Protein AF-A0A183H9B2-F1 (afdb_monomer)

Radius of gyration: 25.01 Å; Cα contacts (8 Å, |Δi|>4): 72; chains: 1; bounding box: 40×41×77 Å

Foldseek 3Di:
DDDDDDDDDDPPPPPDPPPDPPPPPPPVQDDKDWDDQDPQGTWIFHQDPVPRDTDTDGDGPPQVVDPVSVVVVVVVCVVLPPDDDPPHDHDD

Sequence (92 aa):
MASVAHSSQAILTAVQPFYRPPNVEQHDTQPDRPIGYGAFGVVWSVTDPRSGKRVALKKMPNVFQNLASCKRVFREIRMLSSFRHDNVSIFH

Nearest PDB structures (foldseek):
  6sou-assembly1_A  TM=8.183E-01  e=1.697E-03  Mus musculus
  5dey-assembly2_B  TM=7.542E-01  e=1.984E-02  Homo sapiens
  8guw-assembly1_B  TM=6.860E-01  e=2.171E-01  Homo sapiens
  2kol-assembly1_A  TM=3.164E-01  e=8.763E-01  Homo sapiens
  3hp3-assembly4_G  TM=3.018E-01  e=2.712E+00  Homo sapiens

Structure (mmCIF, N/CA/C/O backbone):
data_AF-A0A183H9B2-F1
#
_entry.id   AF-A0A183H9B2-F1
#
loop_
_atom_site.group_PDB
_atom_site.id
_atom_site.type_symbol
_atom_site.label_atom_id
_atom_site.label_alt_id
_atom_site.label_comp_id
_atom_site.label_asym_id
_atom_site.label_entity_id
_atom_site.label_seq_id
_atom_site.pdbx_PDB_ins_code
_atom_site.Cartn_x
_atom_site.Cartn_y
_atom_site.Cartn_z
_atom_site.occupancy
_atom_site.B_iso_or_equiv
_atom_site.auth_seq_id
_atom_site.auth_comp_id
_atom_site.auth_asym_id
_atom_site.auth_atom_id
_atom_site.pdbx_PDB_model_num
ATOM 1 N N . MET A 1 1 ? 23.727 22.647 63.999 1.00 37.38 1 MET A N 1
ATOM 2 C CA . MET A 1 1 ? 22.695 21.937 63.214 1.00 37.38 1 MET A CA 1
ATOM 3 C C . MET A 1 1 ? 21.531 22.920 63.041 1.00 37.38 1 MET A C 1
ATOM 5 O O . MET A 1 1 ? 20.761 23.069 63.973 1.00 37.38 1 MET A O 1
ATOM 9 N N . ALA A 1 2 ? 21.606 23.905 62.133 1.00 30.44 2 ALA A N 1
ATOM 10 C CA . ALA A 1 2 ? 21.138 23.862 60.731 1.00 30.44 2 ALA A CA 1
ATOM 11 C C . ALA A 1 2 ? 19.679 23.369 60.611 1.00 30.44 2 ALA A C 1
ATOM 13 O O . ALA A 1 2 ? 19.371 22.326 61.164 1.00 30.44 2 ALA A O 1
ATOM 14 N N . SER A 1 3 ? 18.739 23.972 59.885 1.00 30.70 3 SER A N 1
ATOM 15 C CA . SER A 1 3 ? 18.624 25.233 59.144 1.00 30.70 3 SER A CA 1
ATOM 16 C C . SER A 1 3 ? 17.154 25.315 58.694 1.00 30.70 3 SER A C 1
ATOM 18 O O . SER A 1 3 ? 16.623 24.323 58.208 1.00 30.70 3 SER A O 1
ATOM 20 N N . VAL A 1 4 ? 16.527 26.475 58.896 1.00 32.62 4 VAL A N 1
ATOM 21 C CA . VAL A 1 4 ? 15.551 27.158 58.024 1.00 32.62 4 VAL A CA 1
ATOM 22 C C . VAL A 1 4 ? 14.499 26.314 57.276 1.00 32.62 4 VAL A C 1
ATOM 24 O O . VAL A 1 4 ? 14.788 25.601 56.318 1.00 32.62 4 VAL A O 1
ATOM 27 N N . ALA A 1 5 ? 13.235 26.556 57.637 1.00 40.84 5 ALA A N 1
ATOM 28 C CA . ALA A 1 5 ? 12.051 26.226 56.852 1.00 40.84 5 ALA A CA 1
ATOM 29 C C . ALA A 1 5 ? 12.175 26.737 55.404 1.00 40.84 5 ALA A C 1
ATOM 31 O O . ALA A 1 5 ? 12.381 27.930 55.178 1.00 40.84 5 ALA A O 1
ATOM 32 N N . HIS A 1 6 ? 12.037 25.836 54.432 1.00 36.25 6 HIS A N 1
ATOM 33 C CA . HIS A 1 6 ? 11.856 26.176 53.025 1.00 36.25 6 HIS A CA 1
ATOM 34 C C . HIS A 1 6 ? 10.510 25.655 52.524 1.00 36.25 6 HIS A C 1
ATOM 36 O O . HIS A 1 6 ? 10.084 24.533 52.783 1.00 36.25 6 HIS A O 1
ATOM 42 N N . SER A 1 7 ? 9.858 26.573 51.834 1.00 41.81 7 SER A N 1
ATOM 43 C CA . SER A 1 7 ? 8.556 26.571 51.198 1.00 41.81 7 SER A CA 1
ATOM 44 C C . SER A 1 7 ? 8.434 25.649 49.979 1.00 41.81 7 SER A C 1
ATOM 46 O O . SER A 1 7 ? 9.357 25.590 49.173 1.00 41.81 7 SER A O 1
ATOM 48 N N . SER A 1 8 ? 7.207 25.150 49.779 1.00 50.31 8 SER A N 1
ATOM 49 C CA . SER A 1 8 ? 6.535 24.936 48.482 1.00 50.31 8 SER A CA 1
ATOM 50 C C . SER A 1 8 ? 7.012 23.793 47.568 1.00 50.31 8 SER A C 1
ATOM 52 O O . SER A 1 8 ? 8.199 23.566 47.403 1.00 50.31 8 SER A O 1
ATOM 54 N N . GLN A 1 9 ? 6.036 23.182 46.870 1.00 45.75 9 GLN A N 1
ATOM 55 C CA . GLN A 1 9 ? 6.154 22.257 45.713 1.00 45.75 9 GLN A CA 1
ATOM 56 C C . GLN A 1 9 ? 6.045 20.734 45.956 1.00 45.75 9 GLN A C 1
ATOM 58 O O . GLN A 1 9 ? 6.759 19.968 45.322 1.00 45.75 9 GLN A O 1
ATOM 63 N N . ALA A 1 10 ? 5.112 20.248 46.788 1.00 41.38 10 ALA A N 1
ATOM 64 C CA . ALA A 1 10 ? 4.817 18.799 46.838 1.00 41.38 10 ALA A CA 1
ATOM 65 C C . ALA A 1 10 ? 3.369 18.406 46.483 1.00 41.38 10 ALA A C 1
ATOM 67 O O . ALA A 1 10 ? 3.110 17.247 46.173 1.00 41.38 10 ALA A O 1
ATOM 68 N N . ILE A 1 11 ? 2.414 19.345 46.486 1.00 48.03 11 ILE A N 1
ATOM 69 C CA . ILE A 1 11 ? 0.979 19.004 46.390 1.00 48.03 11 ILE A CA 1
ATOM 70 C C . ILE A 1 11 ? 0.466 18.947 44.932 1.00 48.03 11 ILE A C 1
ATOM 72 O O . ILE A 1 11 ? -0.616 18.430 44.685 1.00 48.03 11 ILE A O 1
ATOM 76 N N . LEU A 1 12 ? 1.244 19.388 43.933 1.00 47.16 12 LEU A N 1
ATOM 77 C CA . LEU A 1 12 ? 0.782 19.452 42.531 1.00 47.16 12 LEU A CA 1
ATOM 78 C C . LEU A 1 12 ? 1.369 18.387 41.589 1.00 47.16 12 LEU A C 1
ATOM 80 O O . LEU A 1 12 ? 0.965 18.322 40.433 1.00 47.16 12 LEU A O 1
ATOM 84 N N . THR A 1 13 ? 2.279 17.526 42.050 1.00 44.16 13 THR A N 1
ATOM 85 C CA . THR A 1 13 ? 2.995 16.579 41.164 1.00 44.16 13 THR A CA 1
ATOM 86 C C . THR A 1 13 ? 2.501 15.132 41.279 1.00 44.16 13 THR A C 1
ATOM 88 O O . THR A 1 13 ? 2.892 14.284 40.485 1.00 44.16 13 THR A O 1
ATOM 91 N N . ALA A 1 14 ? 1.616 14.834 42.234 1.00 42.88 14 ALA A N 1
ATOM 92 C CA . ALA A 1 14 ? 1.117 13.476 42.481 1.00 42.88 14 ALA A CA 1
ATOM 93 C C . ALA A 1 14 ? -0.345 13.256 42.046 1.00 42.88 14 ALA A C 1
ATOM 95 O O . ALA A 1 14 ? -0.956 12.249 42.410 1.00 42.88 14 ALA A O 1
ATOM 96 N N . VAL A 1 15 ? -0.914 14.160 41.237 1.00 44.03 15 VAL A N 1
ATOM 97 C CA . VAL A 1 15 ? -2.179 13.904 40.531 1.00 44.03 15 VAL A CA 1
ATOM 98 C C . VAL A 1 15 ? -1.881 12.978 39.352 1.00 44.03 15 VAL A C 1
ATOM 100 O O . VAL A 1 15 ? -1.654 13.401 38.227 1.00 44.03 15 VAL A O 1
ATOM 103 N N . GLN A 1 16 ? -1.779 11.696 39.696 1.00 43.44 16 GLN A N 1
ATOM 104 C CA . GLN A 1 16 ? -2.181 10.519 38.931 1.00 43.44 16 GLN A CA 1
ATOM 105 C C . GLN A 1 16 ? -2.274 10.702 37.398 1.00 43.44 16 GLN A C 1
ATOM 107 O O . GLN A 1 16 ? -3.220 11.336 36.927 1.00 43.44 16 GLN A O 1
ATOM 112 N N . PRO A 1 17 ? -1.451 10.006 36.585 1.00 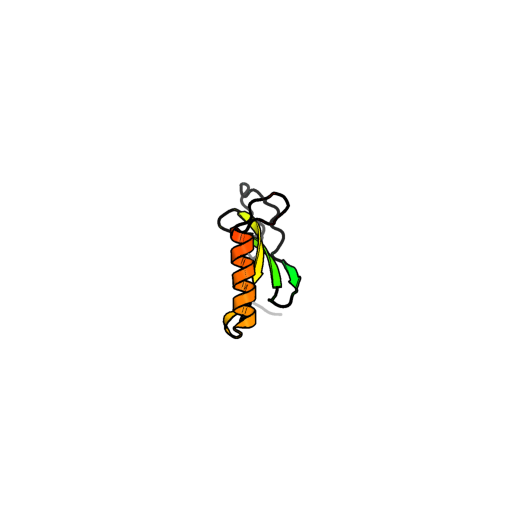48.12 17 PRO A N 1
ATOM 113 C CA . PRO A 1 17 ? -1.668 9.881 35.135 1.00 48.12 17 PRO A CA 1
ATOM 114 C C . PRO A 1 17 ? -2.929 9.056 34.768 1.00 48.12 17 PRO A C 1
ATOM 116 O O . PRO A 1 17 ? -3.059 8.579 33.645 1.00 48.12 17 PRO A O 1
ATOM 119 N N . PHE A 1 18 ? -3.864 8.870 35.708 1.00 50.16 18 PHE A N 1
ATOM 120 C CA . PHE A 1 18 ? -4.960 7.900 35.666 1.00 50.16 18 PHE A CA 1
ATOM 121 C C . PHE A 1 18 ? -6.367 8.508 35.751 1.00 50.16 18 PHE A C 1
ATOM 123 O O . PHE A 1 18 ? -7.328 7.782 36.005 1.00 50.16 18 PHE A O 1
ATOM 130 N N . TYR A 1 19 ? -6.550 9.803 35.478 1.00 46.53 19 TYR A N 1
ATOM 131 C CA . TYR A 1 19 ? -7.901 10.295 35.190 1.00 46.53 19 TYR A CA 1
ATOM 132 C C . TYR A 1 19 ? -8.281 9.952 33.740 1.00 46.53 19 TYR A C 1
ATOM 134 O O . TYR A 1 19 ? -8.116 10.756 32.825 1.00 46.53 19 TYR A O 1
ATOM 142 N N . ARG A 1 20 ? -8.757 8.718 33.521 1.00 55.03 20 ARG A N 1
ATOM 143 C CA . ARG A 1 20 ? -9.406 8.303 32.270 1.00 55.03 20 ARG A CA 1
ATOM 144 C C . ARG A 1 20 ? -10.911 8.579 32.399 1.00 55.03 20 ARG A C 1
ATOM 146 O O . ARG A 1 20 ? -11.538 7.982 33.272 1.00 55.03 20 ARG A O 1
ATOM 153 N N . PRO A 1 21 ? -11.511 9.461 31.579 1.00 55.06 21 PRO A N 1
ATOM 154 C CA . PRO A 1 21 ? -12.945 9.721 31.649 1.00 55.06 21 PRO A CA 1
ATOM 155 C C . PRO A 1 21 ? -13.751 8.450 31.297 1.00 5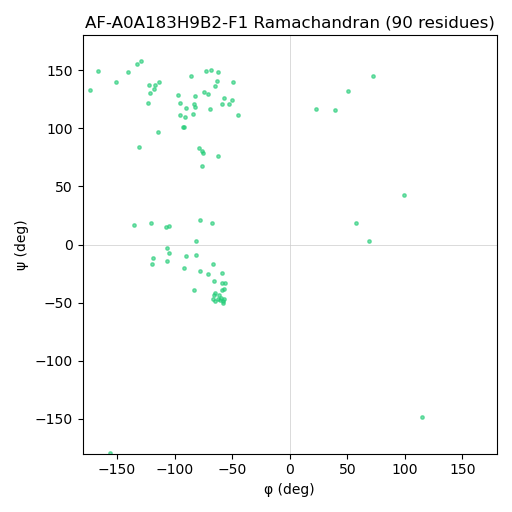5.06 21 PRO A C 1
ATOM 157 O O . PRO A 1 21 ? -13.371 7.730 30.369 1.00 55.06 21 PRO A O 1
ATOM 160 N N . PRO A 1 22 ? -14.870 8.170 31.993 1.00 53.22 22 PRO A N 1
ATOM 161 C CA . PRO A 1 22 ? -15.567 6.878 31.964 1.00 53.22 22 PRO A CA 1
ATOM 162 C C . PRO A 1 22 ? -16.438 6.630 30.716 1.00 53.22 22 PRO A C 1
ATOM 164 O O . PRO A 1 22 ? -17.333 5.798 30.762 1.00 53.22 22 PRO A O 1
ATOM 167 N N . ASN A 1 23 ? -16.191 7.322 29.598 1.00 50.44 23 ASN A N 1
ATOM 168 C CA . ASN A 1 23 ? -17.007 7.213 28.377 1.00 50.44 23 ASN A CA 1
ATOM 169 C C . ASN A 1 23 ? -16.194 7.096 27.078 1.00 50.44 23 ASN A C 1
ATOM 171 O O . ASN A 1 23 ? -16.722 7.307 25.990 1.00 50.44 23 ASN A O 1
ATOM 175 N N . VAL A 1 24 ? -14.906 6.758 27.168 1.00 54.72 24 VAL A N 1
ATOM 176 C CA . VAL A 1 24 ? -14.151 6.342 25.983 1.00 54.72 24 VAL A CA 1
ATOM 177 C C . VAL A 1 24 ? -14.283 4.835 25.909 1.00 54.72 24 VAL A C 1
ATOM 179 O O . VAL A 1 24 ? -13.612 4.135 26.669 1.00 54.72 24 VAL A O 1
ATOM 182 N N . GLU A 1 25 ? -15.164 4.345 25.034 1.00 52.44 25 GLU A N 1
ATOM 183 C CA . GLU A 1 25 ? -15.157 2.944 24.622 1.00 52.44 25 GLU A CA 1
ATOM 184 C C . GLU A 1 25 ? -13.707 2.566 24.349 1.00 52.44 25 GLU A C 1
ATOM 186 O O . GLU A 1 25 ? -13.035 3.117 23.473 1.00 52.44 25 GLU A O 1
ATOM 191 N N . GLN A 1 26 ? -13.184 1.702 25.209 1.00 50.34 26 GLN A N 1
ATOM 192 C CA . GLN A 1 26 ? -11.808 1.263 25.189 1.00 50.34 26 GLN A CA 1
ATOM 193 C C . GLN A 1 26 ? -11.699 0.260 24.046 1.00 50.34 26 GLN A C 1
ATOM 195 O O . GLN A 1 26 ? -11.555 -0.937 24.265 1.00 50.34 26 GLN A O 1
ATOM 200 N N . HIS A 1 27 ? -11.842 0.750 22.812 1.00 58.22 27 HIS A N 1
ATOM 201 C CA . HIS A 1 27 ? -11.451 0.002 21.639 1.00 58.22 27 HIS A CA 1
ATOM 202 C C . HIS A 1 27 ? -10.007 -0.401 21.891 1.00 58.22 27 HIS A C 1
ATOM 204 O O . HIS A 1 27 ? -9.159 0.446 22.168 1.00 58.22 27 HIS A O 1
ATOM 210 N N . ASP A 1 28 ? -9.767 -1.705 21.890 1.00 55.72 28 ASP A N 1
ATOM 211 C CA . ASP A 1 28 ? -8.474 -2.333 22.101 1.00 55.72 28 ASP A CA 1
ATOM 212 C C . ASP A 1 28 ? -7.506 -1.898 20.983 1.00 55.72 28 ASP A C 1
ATOM 214 O O . ASP A 1 28 ? -7.267 -2.592 19.988 1.00 55.72 28 ASP A O 1
ATOM 218 N N . THR A 1 29 ? -7.006 -0.664 21.069 1.00 64.00 29 THR A N 1
ATOM 219 C CA . THR A 1 29 ? -6.083 -0.067 20.112 1.00 64.00 29 THR A CA 1
ATOM 220 C C . THR A 1 29 ? -4.718 -0.690 20.356 1.00 64.00 29 THR A C 1
ATOM 222 O O . THR A 1 29 ? -3.861 -0.093 21.003 1.00 64.00 29 THR A O 1
ATOM 225 N N . GLN A 1 30 ? -4.508 -1.919 19.864 1.00 76.00 30 GLN A N 1
ATOM 226 C CA . GLN A 1 30 ? -3.156 -2.474 19.753 1.00 76.00 30 GLN A CA 1
ATOM 227 C C . GLN A 1 30 ? -2.270 -1.431 19.064 1.00 76.00 30 GLN A C 1
ATOM 229 O O . GLN A 1 30 ? -2.732 -0.797 18.107 1.00 76.00 30 GLN A O 1
ATOM 234 N N . PRO A 1 31 ? -1.025 -1.268 19.527 1.00 85.62 31 PRO A N 1
ATOM 235 C CA . PRO A 1 31 ? -0.115 -0.289 18.967 1.00 85.62 31 PRO A CA 1
ATOM 236 C C . PRO A 1 31 ? 0.182 -0.595 17.501 1.00 85.62 31 PRO A C 1
ATOM 238 O O . PRO A 1 31 ? 0.228 -1.763 17.086 1.00 85.62 31 PRO A O 1
ATOM 241 N N . ASP A 1 32 ? 0.417 0.471 16.739 1.00 93.06 32 ASP A N 1
ATOM 242 C CA . ASP A 1 32 ? 0.864 0.378 15.359 1.00 93.06 32 ASP A CA 1
ATOM 243 C C . ASP A 1 32 ? 2.166 -0.423 15.298 1.00 93.06 32 ASP A C 1
ATOM 245 O O . ASP A 1 32 ? 3.138 -0.131 16.000 1.00 93.06 32 ASP A O 1
ATOM 249 N N . ARG A 1 33 ? 2.180 -1.462 14.463 1.00 93.75 33 ARG A N 1
ATOM 250 C CA . ARG A 1 33 ? 3.331 -2.362 14.345 1.00 93.75 33 ARG A CA 1
ATOM 251 C C . ARG A 1 33 ? 3.587 -2.779 12.903 1.00 93.75 33 ARG A C 1
ATOM 253 O O . ARG A 1 33 ? 2.630 -2.934 12.137 1.00 93.75 33 ARG A O 1
ATOM 260 N N . PRO A 1 34 ? 4.849 -3.023 12.521 1.00 95.56 34 PRO A N 1
ATOM 261 C CA . PRO A 1 34 ? 5.149 -3.658 11.249 1.00 95.56 34 PRO A CA 1
ATOM 262 C C . PRO A 1 34 ? 4.610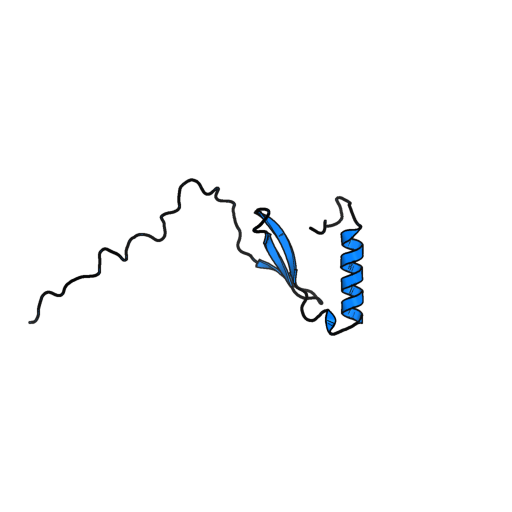 -5.096 11.249 1.00 95.56 34 PRO A C 1
ATOM 264 O O . PRO A 1 34 ? 4.752 -5.828 12.226 1.00 95.56 34 PRO A O 1
ATOM 267 N N . ILE A 1 35 ? 3.981 -5.492 10.146 1.00 95.88 35 ILE A N 1
ATOM 268 C CA . ILE A 1 35 ? 3.428 -6.838 9.930 1.00 95.88 35 ILE A CA 1
ATOM 269 C C . ILE A 1 35 ? 4.075 -7.564 8.748 1.00 95.88 35 ILE A C 1
ATOM 271 O O . ILE A 1 35 ? 3.879 -8.764 8.590 1.00 95.88 35 ILE A O 1
ATOM 275 N N . GLY A 1 36 ? 4.850 -6.866 7.915 1.00 94.56 36 GLY A N 1
ATOM 276 C CA . GLY A 1 36 ? 5.535 -7.493 6.790 1.00 94.56 36 GLY A CA 1
ATOM 277 C C . GLY A 1 36 ? 6.608 -6.614 6.165 1.00 94.56 36 GLY A C 1
ATOM 278 O O . GLY A 1 36 ? 6.485 -5.391 6.125 1.00 94.56 36 GLY A O 1
ATOM 279 N N . TYR A 1 37 ? 7.644 -7.260 5.637 1.00 94.25 37 TYR A N 1
ATOM 280 C CA . TYR A 1 37 ? 8.770 -6.627 4.956 1.00 94.25 37 TYR A CA 1
ATOM 281 C C . TYR A 1 37 ? 8.879 -7.193 3.543 1.00 94.25 37 TYR A C 1
ATOM 283 O O . TYR A 1 37 ? 8.746 -8.398 3.340 1.00 94.25 37 TYR A O 1
ATOM 291 N N . GLY A 1 38 ? 9.119 -6.335 2.555 1.00 86.69 38 GLY A N 1
ATOM 292 C CA . GLY A 1 38 ? 9.266 -6.769 1.172 1.00 86.69 38 GLY A CA 1
ATOM 293 C C . GLY A 1 38 ? 10.069 -5.801 0.316 1.00 86.69 38 GLY A C 1
ATOM 294 O O . GLY A 1 38 ? 10.506 -4.744 0.765 1.00 86.69 38 GLY A O 1
ATOM 295 N N . ALA A 1 39 ? 10.220 -6.155 -0.962 1.00 81.38 39 ALA A N 1
ATOM 296 C CA . ALA A 1 39 ? 11.036 -5.405 -1.921 1.00 81.38 39 ALA A CA 1
ATOM 297 C C . ALA A 1 39 ? 10.598 -3.938 -2.113 1.00 81.38 39 ALA A C 1
ATOM 299 O O . ALA A 1 39 ? 11.405 -3.102 -2.502 1.00 81.38 39 ALA A O 1
ATOM 300 N N . PHE A 1 40 ? 9.329 -3.626 -1.836 1.00 84.62 40 PHE A N 1
ATOM 301 C CA . PHE A 1 40 ? 8.768 -2.278 -1.952 1.00 84.62 40 PHE A CA 1
ATOM 302 C C . PHE A 1 40 ? 8.563 -1.597 -0.598 1.00 84.62 40 PHE A C 1
ATOM 304 O O . PHE A 1 40 ? 7.828 -0.626 -0.543 1.00 84.62 40 PHE A O 1
ATOM 311 N N . GLY A 1 41 ? 9.170 -2.083 0.489 1.00 88.88 41 GLY A N 1
ATOM 312 C CA . GLY A 1 41 ? 9.098 -1.451 1.807 1.00 88.88 41 GLY A CA 1
ATOM 313 C C . GLY A 1 41 ? 8.372 -2.290 2.855 1.00 88.88 41 GLY A C 1
ATOM 314 O O . GLY A 1 41 ? 8.447 -3.519 2.849 1.00 88.88 41 GLY A O 1
ATOM 315 N N . VAL A 1 42 ? 7.707 -1.609 3.789 1.00 94.50 42 VAL A N 1
ATOM 316 C CA . VAL A 1 42 ? 7.148 -2.219 5.005 1.00 94.50 42 VAL A CA 1
ATOM 317 C C . VAL A 1 42 ? 5.633 -2.071 5.014 1.00 94.50 42 VAL A C 1
ATOM 319 O O . VAL A 1 42 ? 5.098 -1.007 4.690 1.00 94.50 42 VAL A O 1
ATOM 322 N N . VAL A 1 43 ? 4.951 -3.141 5.407 1.00 95.38 43 VAL A N 1
ATOM 323 C CA . VAL A 1 43 ? 3.519 -3.157 5.691 1.00 95.38 43 VAL A CA 1
ATOM 324 C C . VAL A 1 43 ? 3.326 -3.002 7.193 1.00 95.38 43 VAL A C 1
ATOM 326 O O . VAL A 1 43 ? 3.924 -3.742 7.971 1.00 95.38 43 VAL A O 1
ATOM 329 N N . TRP A 1 44 ? 2.489 -2.054 7.593 1.00 95.62 44 TRP A N 1
ATOM 330 C CA . TRP A 1 44 ? 2.148 -1.762 8.980 1.00 95.62 44 TRP A CA 1
ATOM 331 C C . TRP A 1 44 ? 0.685 -2.093 9.249 1.00 95.62 44 TRP A C 1
ATOM 333 O O . TRP A 1 44 ? -0.170 -1.808 8.418 1.00 95.62 44 TRP A O 1
ATOM 343 N N . SER A 1 45 ? 0.389 -2.665 10.411 1.00 94.75 45 SER A N 1
ATOM 344 C CA . SER A 1 45 ? -0.968 -2.689 10.953 1.00 94.75 45 SER A CA 1
ATOM 345 C C . SER A 1 45 ? -1.187 -1.376 11.686 1.00 94.75 45 SER A C 1
ATOM 347 O O . SER A 1 45 ? -0.545 -1.163 12.713 1.00 94.75 45 SER A O 1
ATOM 349 N N . VAL A 1 46 ? -2.072 -0.526 11.167 1.00 94.38 46 VAL A N 1
ATOM 350 C CA . VAL A 1 46 ? -2.380 0.793 11.739 1.00 94.38 46 VAL A CA 1
ATOM 351 C C . VAL A 1 46 ? -3.879 0.978 11.918 1.00 94.38 46 VAL A C 1
ATOM 353 O O . VAL A 1 46 ? -4.672 0.309 11.254 1.00 94.38 46 VAL A O 1
ATOM 356 N N . THR A 1 47 ? -4.276 1.885 12.805 1.00 92.75 47 THR A N 1
ATOM 357 C CA . THR A 1 47 ? -5.684 2.291 12.947 1.00 92.75 47 THR A CA 1
ATOM 358 C C . THR A 1 47 ? -5.934 3.548 12.121 1.00 92.75 47 THR A C 1
ATOM 360 O O . THR A 1 47 ? -5.280 4.565 12.340 1.00 92.75 47 THR A O 1
ATOM 363 N N . ASP A 1 48 ? -6.867 3.500 11.169 1.00 90.38 48 ASP A N 1
ATOM 364 C CA . ASP A 1 48 ? -7.281 4.692 10.427 1.00 90.38 48 ASP A CA 1
ATOM 365 C C . ASP A 1 48 ? -8.056 5.636 11.366 1.00 90.38 48 ASP A C 1
ATOM 367 O O . ASP A 1 48 ? -9.135 5.264 11.835 1.00 90.38 48 ASP A O 1
ATOM 371 N N . PRO A 1 49 ? -7.561 6.859 11.638 1.00 87.50 49 PRO A N 1
ATOM 372 C CA . PRO A 1 49 ? -8.205 7.781 12.572 1.00 87.50 49 PRO A CA 1
ATOM 373 C C . PRO A 1 49 ? -9.567 8.286 12.081 1.00 87.50 49 PRO A C 1
ATOM 375 O O . PRO A 1 49 ? -10.337 8.817 12.875 1.00 87.50 49 PRO A O 1
ATOM 378 N N . ARG A 1 50 ? -9.875 8.153 10.783 1.00 90.00 50 ARG A N 1
ATOM 379 C CA . ARG A 1 50 ? -11.147 8.607 10.201 1.00 90.00 50 ARG A CA 1
ATOM 380 C C . ARG A 1 50 ? -12.260 7.586 10.392 1.00 90.00 50 ARG A C 1
ATOM 382 O O . ARG A 1 50 ? -13.400 7.969 10.627 1.00 90.00 50 ARG A O 1
ATOM 389 N N . SER A 1 51 ? -11.936 6.302 10.251 1.00 88.56 51 SER A N 1
ATOM 390 C CA . SER A 1 51 ? -12.910 5.206 10.321 1.00 88.56 51 SER A CA 1
ATOM 391 C C . SER A 1 51 ? -12.837 4.388 11.611 1.00 88.56 51 SER A C 1
ATOM 393 O O . SER A 1 51 ? -13.733 3.587 11.864 1.00 88.56 51 SER A O 1
ATOM 395 N N . GLY A 1 52 ? -11.769 4.534 12.400 1.00 87.19 52 GLY A N 1
ATOM 396 C CA . GLY A 1 52 ? -11.483 3.700 13.570 1.00 87.19 52 GLY A CA 1
ATOM 397 C C . GLY A 1 52 ? -11.108 2.252 13.226 1.00 87.19 52 GLY A C 1
ATOM 398 O O . GLY A 1 52 ? -10.908 1.436 14.124 1.00 87.19 52 GLY A O 1
ATOM 399 N N . LYS A 1 53 ? -11.014 1.899 11.937 1.00 90.50 53 LYS A N 1
ATOM 400 C CA . LYS A 1 53 ? -10.736 0.528 11.493 1.00 90.50 53 LYS A CA 1
ATOM 401 C C . LYS A 1 53 ? -9.239 0.256 11.451 1.00 90.50 53 LYS A C 1
ATOM 403 O O . LYS A 1 53 ? -8.448 1.111 11.055 1.00 90.50 53 LYS A O 1
ATOM 408 N N . ARG A 1 54 ? -8.850 -0.977 11.783 1.00 90.62 54 ARG A N 1
ATOM 409 C CA . ARG A 1 54 ? -7.492 -1.452 11.501 1.00 90.62 54 ARG A CA 1
ATOM 410 C C . ARG A 1 54 ? -7.316 -1.741 10.019 1.00 90.62 54 ARG A C 1
ATOM 412 O O . ARG A 1 54 ? -8.115 -2.465 9.431 1.00 90.62 54 ARG A O 1
ATOM 419 N N . VAL A 1 55 ? -6.233 -1.229 9.451 1.00 92.81 55 VAL A N 1
ATOM 420 C CA . VAL A 1 55 ? -5.865 -1.396 8.045 1.00 92.81 55 VAL A CA 1
ATOM 421 C C . VAL A 1 55 ? -4.393 -1.784 7.911 1.00 92.81 55 VAL A C 1
ATOM 423 O O . VAL A 1 55 ? -3.565 -1.489 8.775 1.00 92.81 55 VA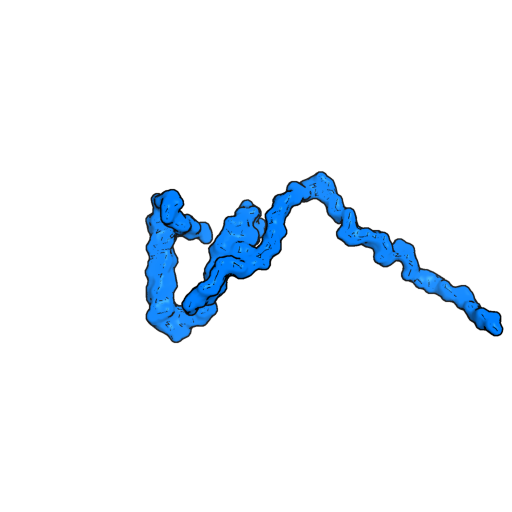L A O 1
ATOM 426 N N . ALA A 1 56 ? -4.063 -2.448 6.804 1.00 94.00 56 ALA A N 1
ATOM 427 C CA . ALA A 1 56 ? -2.686 -2.731 6.422 1.00 94.00 56 ALA A CA 1
ATOM 428 C C . ALA A 1 56 ? -2.145 -1.591 5.541 1.00 94.00 56 ALA A C 1
ATOM 430 O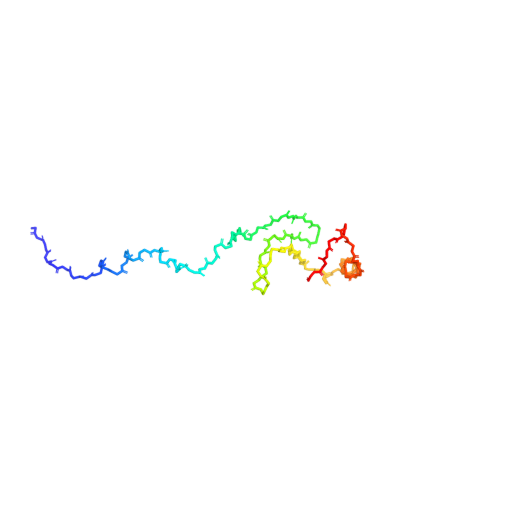 O . ALA A 1 56 ? -2.540 -1.445 4.386 1.00 94.00 56 ALA A O 1
ATOM 431 N N . LEU A 1 57 ? -1.220 -0.790 6.070 1.00 93.50 57 LEU A N 1
ATOM 432 C CA . LEU A 1 57 ? -0.577 0.317 5.367 1.00 93.50 57 LEU A CA 1
ATOM 433 C C . LEU A 1 57 ? 0.754 -0.133 4.754 1.00 93.50 57 LEU A C 1
ATOM 435 O O . LEU A 1 57 ? 1.728 -0.365 5.469 1.00 93.50 57 LEU A O 1
ATOM 439 N N . LYS A 1 58 ? 0.831 -0.210 3.423 1.00 93.12 58 LYS A N 1
ATOM 440 C CA . LYS A 1 58 ? 2.069 -0.530 2.693 1.00 93.12 58 LYS A CA 1
ATOM 441 C C . LYS A 1 58 ? 2.807 0.751 2.298 1.00 93.12 58 LYS A C 1
ATOM 443 O O . LYS A 1 58 ? 2.448 1.406 1.322 1.00 93.12 58 LYS A O 1
ATOM 448 N N . LYS A 1 59 ? 3.859 1.109 3.042 1.00 91.38 59 LYS A N 1
ATOM 449 C CA . LYS A 1 59 ? 4.707 2.275 2.737 1.00 91.38 59 LYS A CA 1
ATOM 450 C C . LYS A 1 59 ? 5.756 1.904 1.693 1.00 91.38 59 LYS A C 1
ATOM 452 O O . LYS A 1 59 ? 6.602 1.053 1.965 1.00 91.38 59 LYS A O 1
ATOM 457 N N . MET A 1 60 ? 5.742 2.596 0.550 1.00 91.50 60 MET A N 1
ATOM 458 C CA . MET A 1 60 ? 6.672 2.342 -0.552 1.00 91.50 60 MET A CA 1
ATOM 459 C C . MET A 1 60 ? 7.641 3.508 -0.812 1.00 91.50 60 MET A C 1
ATOM 461 O O . MET A 1 60 ? 7.281 4.462 -1.504 1.00 91.50 60 MET A O 1
ATOM 465 N N . PRO A 1 61 ? 8.875 3.472 -0.272 1.00 89.75 61 PRO A N 1
ATOM 466 C CA . PRO A 1 61 ? 9.860 4.521 -0.516 1.00 89.75 61 PRO A CA 1
ATOM 467 C C . PRO A 1 61 ? 10.420 4.443 -1.944 1.00 89.75 61 PRO A C 1
ATOM 469 O O . PRO A 1 61 ? 10.553 3.363 -2.514 1.00 89.75 61 PRO A O 1
ATOM 472 N N . ASN A 1 62 ? 10.796 5.594 -2.508 1.00 89.44 62 ASN A N 1
ATOM 473 C CA . ASN A 1 62 ? 11.581 5.712 -3.747 1.00 89.44 62 ASN A CA 1
ATOM 474 C C . ASN A 1 62 ? 10.987 5.037 -5.002 1.00 89.44 62 ASN A C 1
ATOM 476 O O . ASN A 1 62 ? 11.698 4.837 -5.985 1.00 89.44 62 ASN A O 1
ATOM 480 N N . VAL A 1 63 ? 9.686 4.729 -5.021 1.00 91.12 63 VAL A N 1
ATOM 481 C CA . VAL A 1 63 ? 9.026 4.049 -6.156 1.00 91.12 63 VAL A CA 1
ATOM 482 C C . VAL A 1 63 ? 9.200 4.800 -7.476 1.00 91.12 63 VAL A C 1
ATOM 484 O O . VAL A 1 63 ? 9.322 4.175 -8.527 1.00 91.12 63 VAL A O 1
ATOM 487 N N . PHE A 1 64 ? 9.254 6.130 -7.424 1.00 90.94 64 PHE A N 1
ATOM 488 C CA . PHE A 1 64 ? 9.365 6.982 -8.608 1.00 90.94 64 PHE A CA 1
ATOM 489 C C . PHE A 1 64 ? 10.792 7.125 -9.150 1.00 90.94 64 PHE A C 1
ATOM 491 O O . PHE A 1 64 ? 10.964 7.656 -10.240 1.00 90.94 64 PHE A O 1
ATOM 498 N N . GLN A 1 65 ? 11.812 6.636 -8.436 1.00 92.56 65 GLN A N 1
ATOM 499 C CA . GLN A 1 65 ? 13.205 6.728 -8.895 1.00 92.56 65 GLN A CA 1
ATOM 500 C C . GLN A 1 65 ? 13.544 5.687 -9.972 1.00 92.56 65 GLN A C 1
ATOM 502 O O . GLN A 1 65 ? 14.469 5.886 -10.752 1.00 92.56 65 GLN A O 1
ATOM 507 N N . ASN A 1 66 ? 12.796 4.581 -10.038 1.00 91.50 66 ASN A N 1
ATOM 508 C CA . ASN A 1 66 ? 12.990 3.531 -11.035 1.00 91.50 66 ASN A CA 1
ATOM 509 C C . ASN A 1 66 ? 11.698 3.297 -11.823 1.00 91.50 66 ASN A C 1
ATOM 511 O O . ASN A 1 66 ? 10.673 2.904 -11.260 1.00 91.50 66 ASN A O 1
ATOM 515 N N . LEU A 1 67 ? 11.767 3.451 -13.148 1.00 94.75 67 LEU A N 1
ATOM 516 C CA . LEU A 1 67 ? 10.631 3.240 -14.046 1.00 94.75 67 LEU A CA 1
ATOM 517 C C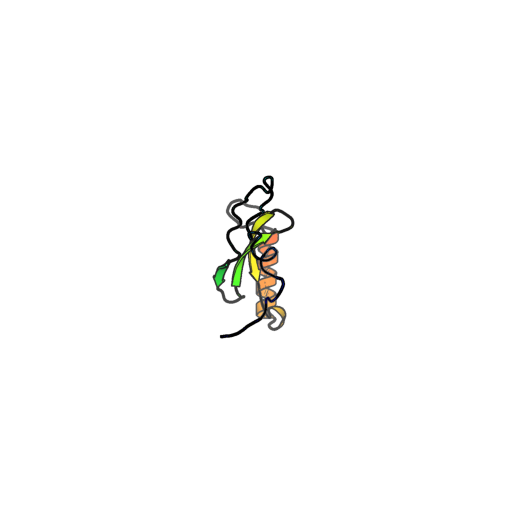 . LEU A 1 67 ? 10.039 1.828 -13.924 1.00 94.75 67 LEU A C 1
ATOM 519 O O . LEU A 1 67 ? 8.819 1.669 -13.968 1.00 94.75 67 LEU A O 1
ATOM 523 N N . ALA A 1 68 ? 10.876 0.801 -13.747 1.00 93.56 68 ALA A N 1
ATOM 524 C CA . ALA A 1 68 ? 10.402 -0.574 -13.599 1.00 93.56 68 ALA A CA 1
ATOM 525 C C . ALA A 1 68 ? 9.596 -0.761 -12.300 1.00 93.56 68 ALA A C 1
ATOM 527 O O . ALA A 1 68 ? 8.517 -1.361 -12.322 1.00 93.56 68 ALA A O 1
ATOM 528 N N . SER A 1 69 ? 10.077 -0.195 -11.188 1.00 92.44 69 SER A N 1
ATOM 529 C CA . SER A 1 69 ? 9.371 -0.186 -9.901 1.00 92.44 69 SER A CA 1
ATOM 530 C C . SER A 1 69 ? 8.049 0.570 -9.993 1.00 92.44 69 SER A C 1
ATOM 532 O O . SER A 1 69 ? 7.017 0.041 -9.587 1.00 92.44 69 SER A O 1
ATOM 534 N N . CYS A 1 70 ? 8.056 1.758 -10.602 1.00 94.69 70 CYS A N 1
ATOM 535 C CA . CYS A 1 70 ? 6.857 2.565 -10.813 1.00 94.69 70 CYS A CA 1
ATOM 536 C C . CYS A 1 70 ? 5.795 1.807 -11.627 1.00 94.69 70 CYS A C 1
ATOM 538 O O . CYS A 1 70 ? 4.653 1.680 -11.186 1.00 94.69 70 CYS A O 1
ATOM 540 N N . LYS A 1 71 ? 6.177 1.195 -12.760 1.00 95.75 71 LYS A N 1
ATOM 541 C CA . LYS A 1 71 ? 5.268 0.361 -13.571 1.00 95.75 71 LYS A CA 1
ATOM 542 C C . LYS A 1 71 ? 4.701 -0.821 -12.781 1.00 95.75 71 LYS A C 1
ATOM 544 O O . LYS A 1 71 ? 3.527 -1.157 -12.938 1.00 95.75 71 LYS A O 1
ATOM 549 N N . ARG A 1 72 ? 5.515 -1.461 -11.934 1.00 94.00 72 ARG A N 1
ATOM 550 C CA . ARG A 1 72 ? 5.077 -2.588 -11.099 1.00 94.00 72 ARG A CA 1
ATOM 551 C C . ARG A 1 72 ? 4.057 -2.155 -10.048 1.00 94.00 72 ARG A C 1
ATOM 553 O O . ARG A 1 72 ? 3.019 -2.802 -9.941 1.00 94.00 72 ARG A O 1
ATOM 560 N N . VAL A 1 73 ? 4.316 -1.056 -9.341 1.00 92.94 73 VAL A N 1
ATOM 561 C CA . VAL A 1 73 ? 3.393 -0.495 -8.341 1.00 92.94 73 VAL A CA 1
ATOM 562 C C . VAL A 1 73 ? 2.105 -0.004 -8.996 1.00 92.94 73 VAL A C 1
ATOM 564 O O . VAL A 1 73 ? 1.020 -0.293 -8.502 1.00 92.94 73 VAL A O 1
ATOM 567 N N . PHE A 1 74 ? 2.198 0.658 -10.151 1.00 93.81 74 PHE A N 1
ATOM 568 C CA . PHE A 1 74 ? 1.024 1.085 -10.907 1.00 93.81 74 PHE A CA 1
ATOM 569 C C . PHE A 1 74 ? 0.119 -0.098 -11.261 1.00 93.81 74 PHE A C 1
ATOM 571 O O . PHE A 1 74 ? -1.088 -0.043 -11.033 1.00 93.81 74 PHE A O 1
ATOM 578 N N . ARG A 1 75 ? 0.697 -1.195 -11.765 1.00 94.31 75 ARG A N 1
ATOM 579 C CA . ARG A 1 75 ? -0.066 -2.405 -12.080 1.00 94.31 75 ARG A CA 1
ATOM 580 C C . ARG A 1 75 ? -0.731 -2.995 -10.834 1.00 94.31 75 ARG A C 1
ATOM 582 O O . ARG A 1 75 ? -1.897 -3.359 -10.909 1.00 94.31 75 ARG A O 1
ATOM 589 N N . GLU A 1 76 ? -0.024 -3.061 -9.706 1.00 91.62 76 GLU A N 1
ATOM 590 C CA . GLU A 1 76 ? -0.574 -3.543 -8.429 1.00 91.62 76 GLU A CA 1
ATOM 591 C C . GLU A 1 76 ? -1.789 -2.713 -7.992 1.00 91.62 76 GLU A C 1
ATOM 593 O O . GLU A 1 76 ? -2.858 -3.274 -7.766 1.00 91.62 76 GLU A O 1
ATOM 598 N N . ILE A 1 77 ? -1.668 -1.381 -7.986 1.00 91.81 77 ILE A N 1
ATOM 599 C CA . ILE A 1 77 ? -2.771 -0.475 -7.633 1.00 91.81 77 ILE A CA 1
ATOM 600 C C . ILE A 1 77 ? -3.952 -0.663 -8.586 1.00 91.81 77 ILE A C 1
ATOM 602 O O . ILE A 1 77 ? -5.086 -0.790 -8.132 1.00 91.81 77 ILE A O 1
ATOM 606 N N . ARG A 1 78 ? -3.716 -0.689 -9.905 1.00 92.88 78 ARG A N 1
ATOM 607 C CA . ARG A 1 78 ? -4.785 -0.858 -10.904 1.00 92.88 78 ARG A CA 1
ATOM 608 C C . ARG A 1 78 ? -5.536 -2.174 -10.727 1.00 92.88 78 ARG A C 1
ATOM 610 O O . ARG A 1 78 ? -6.759 -2.142 -10.713 1.00 92.88 78 ARG A O 1
ATOM 617 N N . MET A 1 79 ? -4.823 -3.285 -10.544 1.00 91.62 79 MET A N 1
ATOM 618 C CA . MET A 1 79 ? -5.441 -4.600 -10.347 1.00 91.62 79 MET A CA 1
ATOM 619 C C . MET A 1 79 ? -6.244 -4.655 -9.042 1.00 91.62 79 MET A C 1
ATOM 621 O O . MET A 1 79 ? -7.408 -5.045 -9.056 1.00 91.62 79 MET A O 1
ATOM 625 N N . LEU A 1 80 ? -5.660 -4.208 -7.924 1.00 90.38 80 LEU A N 1
ATOM 626 C CA . LEU A 1 80 ? -6.341 -4.216 -6.624 1.00 90.38 80 LEU A CA 1
ATOM 627 C C . LEU A 1 80 ? -7.542 -3.261 -6.580 1.00 90.38 80 LEU A C 1
ATOM 629 O O . LEU A 1 80 ? -8.527 -3.561 -5.919 1.00 90.38 80 LEU A O 1
ATOM 633 N N . SER A 1 81 ? -7.500 -2.151 -7.324 1.00 89.69 81 SER A N 1
ATOM 634 C CA . SER A 1 81 ? -8.639 -1.225 -7.434 1.00 89.69 81 SER A CA 1
ATOM 635 C C . SER A 1 81 ? -9.806 -1.805 -8.240 1.00 89.69 81 SER A C 1
ATOM 637 O O . SER A 1 81 ? -10.937 -1.358 -8.072 1.00 89.69 81 SER A O 1
ATOM 639 N N . SER A 1 82 ? -9.549 -2.750 -9.154 1.00 89.06 82 SER A N 1
ATOM 640 C CA . SER A 1 82 ? -10.593 -3.339 -10.005 1.00 89.06 82 SER A CA 1
ATOM 641 C C . SER A 1 82 ? -11.217 -4.607 -9.426 1.00 89.06 82 SER A C 1
ATOM 643 O O . SER A 1 82 ? -12.311 -4.986 -9.839 1.00 89.06 82 SER A O 1
ATOM 645 N N . PHE A 1 83 ? -10.546 -5.282 -8.491 1.00 88.38 83 PHE A N 1
ATOM 646 C CA . PHE A 1 83 ? -11.058 -6.517 -7.905 1.00 88.38 83 PHE A CA 1
ATOM 647 C C . PHE A 1 83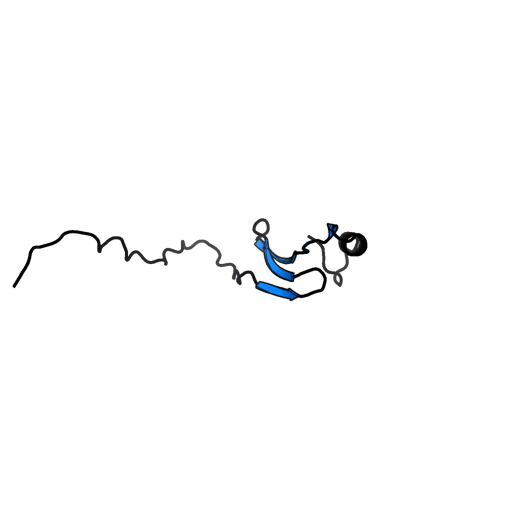 ? -12.068 -6.245 -6.787 1.00 88.38 83 PHE A C 1
ATOM 649 O O . PHE A 1 83 ? -11.795 -5.517 -5.836 1.00 88.38 83 PHE A O 1
ATOM 656 N N . ARG A 1 84 ? -13.244 -6.872 -6.896 1.00 86.94 84 ARG A N 1
ATOM 657 C CA . ARG A 1 84 ? -14.292 -6.873 -5.865 1.00 86.94 84 ARG A CA 1
ATOM 658 C C . ARG A 1 84 ? -14.739 -8.310 -5.645 1.00 86.94 84 ARG A C 1
ATOM 660 O O . ARG A 1 84 ? -15.665 -8.783 -6.294 1.00 86.94 84 ARG A O 1
ATOM 667 N N . HIS A 1 85 ? -13.995 -9.023 -4.811 1.00 91.81 85 HIS A N 1
ATOM 668 C CA . HIS A 1 85 ? -14.212 -10.439 -4.552 1.00 91.81 85 HIS A CA 1
ATOM 669 C C . HIS A 1 85 ? -13.743 -10.772 -3.134 1.00 91.81 85 HIS A C 1
ATOM 671 O O . HIS A 1 85 ? -12.683 -10.297 -2.740 1.00 91.81 85 HIS A O 1
ATOM 677 N N . ASP A 1 86 ? -14.473 -11.615 -2.400 1.00 87.69 86 ASP A N 1
ATOM 678 C CA . ASP A 1 86 ? -14.198 -11.916 -0.981 1.00 87.69 86 ASP A CA 1
ATOM 679 C C . ASP A 1 86 ? -12.790 -12.488 -0.746 1.00 87.69 86 ASP A C 1
ATOM 681 O O . ASP A 1 86 ? -12.140 -12.205 0.256 1.00 87.69 86 ASP A O 1
ATOM 685 N N . ASN A 1 87 ? -12.282 -13.245 -1.721 1.00 89.94 87 ASN A N 1
ATOM 686 C CA . ASN A 1 87 ? -10.927 -13.812 -1.700 1.00 89.94 87 ASN A CA 1
ATOM 687 C C . ASN A 1 87 ? -9.812 -12.834 -2.127 1.00 89.94 87 ASN A C 1
ATOM 689 O O . ASN A 1 87 ? -8.659 -13.249 -2.251 1.00 89.94 87 ASN A O 1
ATOM 693 N N . VAL A 1 88 ? -10.125 -11.566 -2.411 1.00 86.25 88 VAL A N 1
ATOM 694 C CA . VAL A 1 88 ? -9.139 -10.548 -2.800 1.00 86.25 88 VAL A CA 1
ATOM 695 C C . VAL A 1 88 ? -9.197 -9.383 -1.823 1.00 86.25 88 VAL A C 1
ATOM 697 O O . VAL A 1 88 ? -10.259 -8.824 -1.564 1.00 86.25 88 VAL A O 1
ATOM 700 N N . SER A 1 89 ? -8.036 -8.980 -1.307 1.00 79.56 89 SER A N 1
ATOM 701 C CA . SER A 1 89 ? -7.941 -7.843 -0.394 1.00 79.56 89 SER A CA 1
ATOM 702 C C . SER A 1 89 ? -8.481 -6.569 -1.040 1.00 79.56 89 SER A C 1
ATOM 704 O O . SER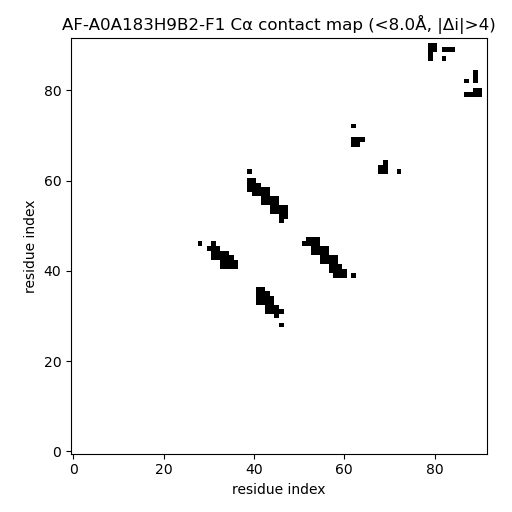 A 1 89 ? -7.965 -6.114 -2.063 1.00 79.56 89 SER A O 1
ATOM 706 N N . ILE A 1 90 ? -9.497 -5.982 -0.409 1.00 80.75 90 ILE A N 1
ATOM 707 C CA . ILE A 1 90 ? -10.099 -4.723 -0.843 1.00 80.75 90 ILE A CA 1
ATOM 708 C C . ILE A 1 90 ? -9.116 -3.583 -0.569 1.00 80.75 90 ILE A C 1
ATOM 710 O O . ILE A 1 90 ? -8.588 -3.442 0.536 1.00 80.75 90 ILE A O 1
ATOM 714 N N . PHE A 1 91 ? -8.882 -2.766 -1.591 1.00 78.69 91 PHE A N 1
ATOM 715 C CA . PHE A 1 91 ? -8.147 -1.515 -1.469 1.00 78.69 91 PHE A CA 1
ATOM 716 C C . PHE A 1 91 ? -9.110 -0.424 -0.970 1.00 78.69 91 PHE A C 1
ATOM 718 O O . PHE A 1 91 ? -10.109 -0.147 -1.637 1.00 78.69 91 PHE A O 1
ATOM 725 N N . HIS A 1 92 ? -8.832 0.144 0.208 1.00 68.75 92 HIS A N 1
ATOM 726 C CA . HIS A 1 92 ? -9.601 1.231 0.832 1.00 68.75 92 HIS A CA 1
ATOM 727 C C . HIS A 1 92 ? -8.871 2.569 0.718 1.00 68.75 92 HIS A C 1
ATOM 729 O O . HIS A 1 92 ? -7.625 2.568 0.843 1.00 68.75 92 HIS A O 1
#

Solvent-accessible surface area (backbone atoms only — not comparable to full-atom values): 6274 Å² total; per-residue (Å²): 136,88,78,80,94,78,83,89,88,74,87,82,80,72,77,60,103,70,85,70,72,98,78,65,80,77,68,84,73,72,74,73,40,79,76,45,79,55,100,61,39,44,27,26,43,37,67,42,88,89,76,71,43,79,43,79,46,72,48,60,74,71,40,82,80,36,71,70,52,34,55,51,51,50,51,51,53,55,51,37,70,69,53,86,47,95,94,47,78,73,73,130

Secondary structure (DSSP, 8-state):
---------SSSS-S-TT---TTS-----PPPEEEE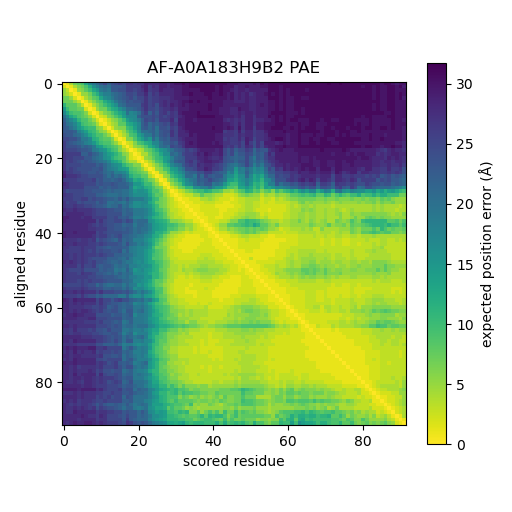EETTEEEEEEE-TTT--EEEEEE-TTGGG-HHHHHHHHHHHHHHHH---TTSPPP-

Mean predicted aligned error: 14.0 Å

Organism: NCBI:txid387005

pLDDT: mean 76.49, std 21.21, range [30.44, 95.88]

InterPro domains:
  IPR000719 Protein kinase domain [PF00069] (32-88)
  IPR000719 Protein kinase domain [PS50011] (29-92)
  IPR011009 Protein kinase-like domain superfamily [SSF56112] (30-88)
  IPR017441 Protein kinase, ATP binding site [PS00107] (35-58)
  IPR050117 Mitogen-activated protein (MAP) kinase [PTHR24055] (32-88)